Protein AF-A0A8D8QFN1-F1 (afdb_monomer)

Secondary structure (DSSP, 8-state):
-HHHHHHHHHH---HHHHHHHHTSHHHHHHHHHHHHHHHHHHHHHHHHHHHHHHHHHHHHHHHHH--------S-HHHHHHHHHHHHHHHHHHHHHHHHHHHHHHHHHHHHHHHHH-S---SS-HHHHHHHHHHHHHTT-GGGS-GGG-SSTT-

Organism: NCBI:txid428564

Foldseek 3Di:
DLVVVVQVVVQDPDPPVVVVVCPDPVVVCSVCVVVVVVVVVVVVVVVVVVVVVVVVVVVVVVVVVDPDDDDDPDPCVVVVVVVVVVVVVVVLVVVLVVQVVVLVVVQVVVVVCVVPDPRDRPAPLNVLCVVCVVCVSVVNQVVDDCNSHRPSPD

Structure (mmCIF, N/CA/C/O backbone):
data_AF-A0A8D8QFN1-F1
#
_entry.id   AF-A0A8D8QFN1-F1
#
loop_
_atom_site.group_PDB
_atom_site.id
_atom_site.type_symbol
_atom_site.label_atom_id
_atom_site.label_alt_id
_atom_site.label_comp_id
_atom_site.label_asym_id
_atom_site.label_entity_id
_atom_site.label_seq_id
_atom_site.pdbx_PDB_ins_code
_atom_site.Cartn_x
_atom_site.Cartn_y
_atom_site.Cartn_z
_atom_site.occupancy
_atom_site.B_iso_or_equiv
_atom_site.auth_seq_id
_atom_site.auth_comp_id
_atom_site.auth_asym_id
_atom_site.auth_atom_id
_atom_site.pdbx_PDB_model_num
ATOM 1 N N . MET A 1 1 ? 10.948 4.628 1.125 1.00 56.81 1 MET A N 1
ATOM 2 C CA . MET A 1 1 ? 12.401 4.667 1.412 1.00 56.81 1 MET A CA 1
ATOM 3 C C . MET A 1 1 ? 12.995 3.275 1.600 1.00 56.81 1 MET A C 1
ATOM 5 O O . MET A 1 1 ? 13.933 2.964 0.890 1.00 56.81 1 MET A O 1
ATOM 9 N N . VAL A 1 2 ? 12.462 2.404 2.468 1.00 67.25 2 VAL A N 1
ATOM 10 C CA . VAL A 1 2 ? 12.994 1.025 2.603 1.00 67.25 2 VAL A CA 1
ATOM 11 C C . VAL A 1 2 ? 12.875 0.231 1.288 1.00 67.25 2 VAL A C 1
ATOM 13 O O . VAL A 1 2 ? 13.863 -0.324 0.821 1.00 67.25 2 VAL A O 1
ATOM 16 N N . HIS A 1 3 ? 11.713 0.277 0.623 1.00 67.88 3 HIS A N 1
ATOM 17 C CA . HIS A 1 3 ? 11.499 -0.389 -0.673 1.00 67.88 3 HIS A CA 1
ATOM 18 C C . HIS A 1 3 ? 12.475 0.053 -1.769 1.00 67.88 3 HIS A C 1
ATOM 20 O O . HIS A 1 3 ? 13.064 -0.787 -2.438 1.00 67.88 3 HIS A O 1
ATOM 26 N N . THR A 1 4 ? 12.693 1.360 -1.920 1.00 71.56 4 THR A N 1
ATOM 27 C CA . THR A 1 4 ? 13.608 1.899 -2.935 1.00 71.56 4 THR A CA 1
ATOM 28 C C . THR A 1 4 ? 15.047 1.447 -2.688 1.00 71.56 4 THR A C 1
ATOM 30 O O . THR A 1 4 ? 15.749 1.111 -3.633 1.00 71.56 4 THR A O 1
ATOM 33 N N . TYR A 1 5 ? 15.476 1.367 -1.423 1.00 69.19 5 TYR A N 1
ATOM 34 C CA . TYR A 1 5 ? 16.801 0.849 -1.071 1.00 69.19 5 TYR A CA 1
ATOM 35 C C . TYR A 1 5 ? 16.943 -0.647 -1.377 1.00 69.19 5 TYR A C 1
ATOM 37 O O . TYR A 1 5 ? 17.946 -1.054 -1.961 1.00 69.19 5 TYR A O 1
ATOM 45 N N . LEU A 1 6 ? 15.938 -1.460 -1.036 1.00 70.19 6 LEU A N 1
ATOM 46 C CA . LEU A 1 6 ? 15.945 -2.894 -1.343 1.00 70.19 6 LEU A CA 1
ATOM 47 C C . LEU A 1 6 ? 15.993 -3.151 -2.854 1.00 70.19 6 LEU A C 1
ATOM 49 O O . LEU A 1 6 ? 16.763 -3.995 -3.301 1.00 70.19 6 LEU A O 1
ATOM 53 N N . GLN A 1 7 ? 15.246 -2.379 -3.644 1.00 69.19 7 GLN A N 1
ATOM 54 C CA . GLN A 1 7 ? 15.251 -2.501 -5.102 1.00 69.19 7 GLN A CA 1
ATOM 55 C C . GLN A 1 7 ? 16.595 -2.119 -5.725 1.00 69.19 7 GLN A C 1
ATOM 57 O O . GLN A 1 7 ? 17.108 -2.841 -6.579 1.00 69.19 7 GLN A O 1
ATOM 62 N N . VAL A 1 8 ? 17.222 -1.038 -5.257 1.00 71.12 8 VAL A N 1
ATOM 63 C CA . VAL A 1 8 ? 18.564 -0.650 -5.720 1.00 71.12 8 VAL A CA 1
ATOM 64 C C . VAL A 1 8 ? 19.590 -1.741 -5.403 1.00 71.12 8 VAL A C 1
ATOM 66 O O . VAL A 1 8 ? 20.415 -2.071 -6.251 1.00 71.12 8 VAL A O 1
ATOM 69 N N . PHE A 1 9 ? 19.506 -2.375 -4.230 1.00 68.56 9 PHE A N 1
ATOM 70 C CA . PHE A 1 9 ? 20.392 -3.489 -3.881 1.00 68.56 9 PHE A CA 1
ATOM 71 C C . PHE A 1 9 ? 20.151 -4.768 -4.683 1.00 68.56 9 PHE A C 1
ATOM 73 O O . PHE A 1 9 ? 21.078 -5.565 -4.813 1.00 68.56 9 PHE A O 1
ATOM 80 N N . THR A 1 10 ? 18.941 -4.988 -5.200 1.00 65.69 10 THR A N 1
ATOM 81 C CA . THR A 1 10 ? 18.674 -6.114 -6.110 1.00 65.69 10 THR A CA 1
ATOM 82 C C . THR A 1 10 ? 19.203 -5.873 -7.522 1.00 65.69 10 THR A C 1
ATOM 84 O O . THR A 1 10 ? 19.503 -6.838 -8.214 1.00 65.69 10 THR A O 1
ATOM 87 N N . ILE A 1 11 ? 19.349 -4.608 -7.929 1.00 67.06 11 ILE A N 1
ATOM 88 C CA . ILE A 1 11 ? 19.877 -4.211 -9.245 1.00 67.06 11 ILE A CA 1
ATOM 89 C C . ILE A 1 11 ? 21.411 -4.084 -9.209 1.00 67.06 11 ILE A C 1
ATOM 91 O O . ILE A 1 11 ? 22.081 -4.261 -10.222 1.00 67.06 11 ILE A O 1
ATOM 95 N N . ALA A 1 12 ? 21.994 -3.791 -8.043 1.00 70.50 12 ALA A N 1
ATOM 96 C CA . ALA A 1 12 ? 23.437 -3.670 -7.887 1.00 70.50 12 ALA A CA 1
ATOM 97 C C . ALA A 1 12 ? 24.145 -5.031 -8.045 1.00 70.50 12 ALA A C 1
ATOM 99 O O . ALA A 1 12 ? 24.078 -5.892 -7.168 1.00 70.50 12 ALA A O 1
ATOM 100 N N . GLU A 1 13 ? 24.904 -5.200 -9.130 1.00 65.94 13 GLU A N 1
ATOM 101 C CA . GLU A 1 13 ? 25.658 -6.435 -9.409 1.00 65.94 13 GLU A CA 1
ATOM 102 C C . GLU A 1 13 ? 26.828 -6.670 -8.432 1.00 65.94 13 GLU A C 1
ATOM 104 O O . GLU A 1 13 ? 27.299 -7.796 -8.248 1.00 65.94 13 GLU A O 1
ATOM 109 N N . ASN A 1 14 ? 27.296 -5.619 -7.747 1.00 75.44 14 ASN A N 1
ATOM 110 C CA . ASN A 1 14 ? 28.426 -5.709 -6.830 1.00 75.44 14 ASN A CA 1
ATOM 111 C C . ASN A 1 14 ? 27.995 -6.132 -5.414 1.00 75.44 14 ASN A C 1
ATOM 113 O O . ASN A 1 14 ? 27.728 -5.303 -4.538 1.00 75.44 14 ASN A O 1
ATOM 117 N N . LYS A 1 15 ? 28.011 -7.446 -5.166 1.00 71.62 15 LYS A N 1
ATOM 118 C CA . LYS A 1 15 ? 27.704 -8.039 -3.850 1.00 71.62 15 LYS A CA 1
ATOM 119 C C . LYS A 1 15 ? 28.605 -7.526 -2.716 1.00 71.62 15 LYS A C 1
ATOM 121 O O . LYS A 1 15 ? 28.158 -7.485 -1.574 1.00 71.62 15 LYS A O 1
ATOM 126 N N . MET A 1 16 ? 29.842 -7.110 -3.005 1.00 74.69 16 MET A N 1
ATOM 127 C CA . MET A 1 16 ? 30.785 -6.623 -1.987 1.00 74.69 16 MET A CA 1
ATOM 128 C C . MET A 1 16 ? 30.407 -5.226 -1.469 1.00 74.69 16 MET A C 1
ATOM 130 O O . MET A 1 16 ? 30.491 -4.966 -0.268 1.00 74.69 16 MET A O 1
ATOM 134 N N . LEU A 1 17 ? 29.887 -4.362 -2.347 1.00 73.00 17 LEU A N 1
ATOM 135 C CA . LEU A 1 17 ? 29.403 -3.031 -1.973 1.00 73.0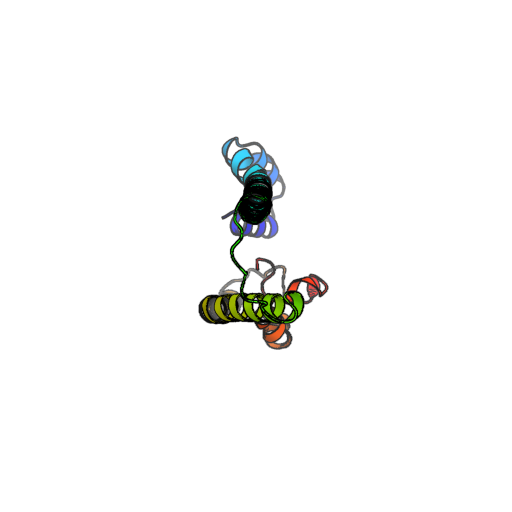0 17 LEU A CA 1
ATOM 136 C C . LEU A 1 17 ? 28.194 -3.111 -1.029 1.00 73.00 17 LEU A C 1
ATOM 138 O O . LEU A 1 17 ? 28.071 -2.298 -0.112 1.00 73.00 17 LEU A O 1
ATOM 142 N N . ARG A 1 18 ? 27.336 -4.122 -1.215 1.00 70.38 18 ARG A N 1
ATOM 143 C CA . ARG A 1 18 ? 26.190 -4.386 -0.338 1.00 70.38 18 ARG A CA 1
ATOM 144 C C . ARG A 1 18 ? 26.634 -4.717 1.087 1.00 70.38 18 ARG A C 1
ATOM 146 O O . ARG A 1 18 ? 26.196 -4.053 2.020 1.00 70.38 18 ARG A O 1
ATOM 153 N N . THR A 1 19 ? 27.569 -5.652 1.250 1.00 70.31 19 THR A N 1
ATOM 154 C CA . THR A 1 19 ? 28.068 -6.069 2.572 1.00 70.31 19 THR A CA 1
ATOM 155 C C . THR A 1 19 ? 28.784 -4.938 3.317 1.00 70.31 19 THR A C 1
ATOM 157 O O . THR A 1 19 ? 28.651 -4.817 4.533 1.00 70.31 19 THR A O 1
ATOM 160 N N . LEU A 1 20 ? 29.539 -4.089 2.609 1.00 73.12 20 LEU A N 1
ATOM 161 C CA . LEU A 1 20 ? 30.193 -2.922 3.217 1.00 73.12 20 LEU A CA 1
ATOM 162 C C . LEU A 1 20 ? 29.181 -1.864 3.664 1.00 73.12 20 LEU A C 1
ATOM 164 O O . LEU A 1 20 ? 29.341 -1.248 4.715 1.00 73.12 20 LEU A O 1
ATOM 168 N N . THR A 1 21 ? 28.124 -1.687 2.880 1.00 72.38 21 THR A N 1
ATOM 169 C CA . THR A 1 21 ? 27.084 -0.694 3.131 1.00 72.38 21 THR A CA 1
ATOM 170 C C . THR A 1 21 ? 26.149 -1.128 4.266 1.00 72.38 21 THR A C 1
ATOM 172 O O . THR A 1 21 ? 25.792 -0.302 5.101 1.00 72.38 21 THR A O 1
ATOM 175 N N . GLU A 1 22 ? 25.838 -2.425 4.379 1.00 71.19 22 GLU A N 1
ATOM 176 C CA . GLU A 1 22 ? 25.086 -3.012 5.503 1.00 71.19 22 GLU A CA 1
ATOM 177 C C . GLU A 1 22 ? 25.790 -2.827 6.861 1.00 71.19 22 GLU A C 1
ATOM 179 O O . GLU A 1 22 ? 25.123 -2.756 7.892 1.00 71.19 22 GLU A O 1
ATOM 184 N N . ARG A 1 23 ? 27.126 -2.7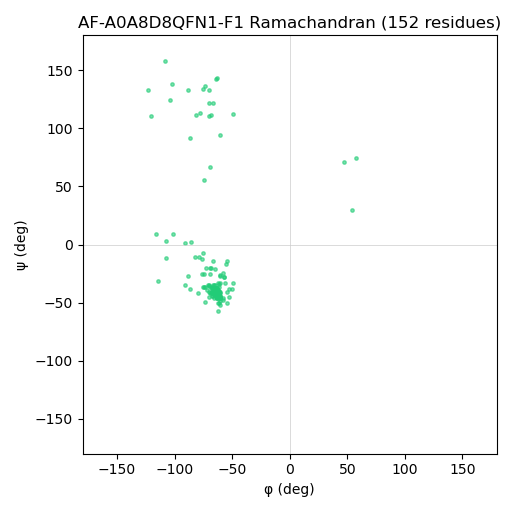00 6.884 1.00 70.56 23 ARG A N 1
ATOM 185 C CA . ARG A 1 23 ? 27.888 -2.446 8.121 1.00 70.56 23 ARG A CA 1
ATOM 186 C C . ARG A 1 23 ? 27.856 -0.995 8.597 1.00 70.56 23 ARG A C 1
ATOM 188 O O . ARG A 1 23 ? 28.294 -0.722 9.713 1.00 70.56 23 ARG A O 1
ATOM 195 N N . ASN A 1 24 ? 27.361 -0.063 7.788 1.00 78.75 24 ASN A N 1
ATOM 196 C CA . ASN A 1 24 ? 27.249 1.326 8.211 1.00 78.75 24 ASN A CA 1
ATOM 197 C C . ASN A 1 24 ? 26.100 1.495 9.209 1.00 78.75 24 ASN A C 1
ATOM 199 O O . ASN A 1 24 ? 24.985 1.030 8.987 1.00 78.75 24 ASN A O 1
ATOM 203 N N . PHE A 1 25 ? 26.352 2.256 10.274 1.00 78.19 25 PHE A N 1
ATOM 204 C CA . PHE A 1 25 ? 25.379 2.523 11.339 1.00 78.19 25 PHE A CA 1
ATOM 205 C C . PHE A 1 25 ? 24.037 3.064 10.813 1.00 78.19 25 PHE A C 1
ATOM 207 O O . PHE A 1 25 ? 22.970 2.653 11.262 1.00 78.19 25 PHE A O 1
ATOM 214 N N . MET A 1 26 ? 24.074 3.923 9.788 1.00 75.25 26 MET A N 1
ATOM 215 C CA . MET A 1 26 ? 22.865 4.463 9.154 1.00 75.25 26 MET A CA 1
ATOM 216 C C . MET A 1 26 ? 21.983 3.380 8.511 1.00 75.25 26 MET A C 1
ATOM 218 O O . MET A 1 26 ? 20.758 3.498 8.530 1.00 75.25 26 MET A O 1
ATOM 222 N N . PHE A 1 27 ? 22.578 2.309 7.973 1.00 72.56 27 PHE A N 1
ATOM 223 C CA . PHE A 1 27 ? 21.830 1.204 7.363 1.00 72.56 27 PHE A CA 1
ATOM 224 C C . PHE A 1 27 ? 21.151 0.311 8.401 1.00 72.56 27 PHE A C 1
ATOM 226 O O . PHE A 1 27 ? 20.092 -0.258 8.126 1.00 72.56 27 PHE A O 1
ATOM 233 N N . GLN A 1 28 ? 21.686 0.2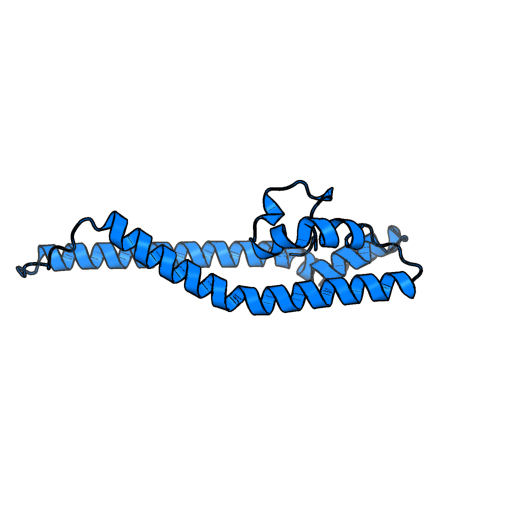64 9.621 1.00 75.19 28 GLN A N 1
ATOM 234 C CA . GLN A 1 28 ? 21.073 -0.460 10.729 1.00 75.19 28 GLN A CA 1
ATOM 235 C C . GLN A 1 28 ? 19.708 0.143 11.105 1.00 75.19 28 GLN A C 1
ATOM 237 O O . GLN A 1 28 ? 18.752 -0.596 11.335 1.00 75.19 28 GLN A O 1
ATOM 242 N N . THR A 1 29 ? 19.569 1.473 11.053 1.00 80.25 29 THR A N 1
ATOM 243 C CA . THR A 1 29 ? 18.286 2.168 11.265 1.00 80.25 29 THR A CA 1
ATOM 244 C C . THR A 1 29 ? 17.249 1.820 10.194 1.00 80.25 29 THR A C 1
ATOM 246 O O . THR A 1 29 ? 16.082 1.611 10.515 1.00 80.25 29 THR A O 1
ATOM 249 N N . VAL A 1 30 ? 17.659 1.723 8.924 1.00 76.50 30 VAL A N 1
ATOM 250 C CA . VAL A 1 30 ? 16.756 1.393 7.804 1.00 76.50 30 VAL A CA 1
ATOM 251 C C . VAL A 1 30 ? 16.250 -0.049 7.906 1.00 76.50 30 VAL A C 1
ATOM 253 O O . VAL A 1 30 ? 15.068 -0.288 7.675 1.00 76.50 30 VAL A O 1
ATOM 256 N N . SER A 1 31 ? 17.114 -0.990 8.299 1.00 73.44 31 SER A N 1
ATOM 257 C CA . SER A 1 31 ? 16.745 -2.400 8.501 1.00 73.44 31 SER A CA 1
ATOM 258 C C . SER A 1 31 ? 15.756 -2.581 9.662 1.00 73.44 31 SER A C 1
ATOM 260 O O . SER A 1 31 ? 14.741 -3.264 9.533 1.00 73.44 31 SER A O 1
ATOM 262 N N . GLN A 1 32 ? 15.989 -1.882 10.778 1.00 81.31 32 GLN A N 1
ATOM 263 C CA . GLN A 1 32 ? 15.131 -1.959 11.967 1.00 81.31 32 GLN A CA 1
ATOM 264 C C . GLN A 1 32 ? 13.810 -1.178 11.824 1.00 81.31 32 GLN A C 1
ATOM 266 O O . GLN A 1 32 ? 12.896 -1.354 12.634 1.00 81.31 32 GLN A O 1
ATOM 271 N N . ALA A 1 33 ? 13.677 -0.323 10.805 1.00 82.88 33 ALA A N 1
ATOM 272 C CA . ALA A 1 33 ? 12.491 0.507 10.606 1.00 82.88 33 ALA A CA 1
ATOM 273 C C . ALA A 1 33 ? 11.218 -0.322 10.374 1.00 82.88 33 ALA A C 1
ATOM 275 O O . ALA A 1 33 ? 10.168 0.022 10.915 1.00 82.88 33 ALA A O 1
ATOM 276 N N . THR A 1 34 ? 11.301 -1.428 9.628 1.00 81.56 34 THR A N 1
ATOM 277 C CA . THR A 1 34 ? 10.143 -2.293 9.335 1.00 81.56 34 THR A CA 1
ATOM 278 C C . THR A 1 34 ? 9.567 -2.898 10.616 1.00 81.56 34 THR A C 1
ATOM 280 O O . THR A 1 34 ? 8.366 -2.825 10.859 1.00 81.56 34 THR A O 1
ATOM 283 N N . PHE A 1 35 ? 10.441 -3.378 11.505 1.00 84.69 35 PHE A N 1
ATOM 284 C CA . PHE A 1 35 ? 10.047 -3.942 12.797 1.00 84.69 35 PHE A CA 1
ATOM 285 C C . PHE A 1 35 ? 9.414 -2.896 13.734 1.00 84.69 35 PHE A C 1
ATOM 287 O O . PHE A 1 35 ? 8.481 -3.188 14.489 1.00 84.69 35 PHE A O 1
ATOM 294 N N . SER A 1 36 ? 9.896 -1.651 13.669 1.00 90.56 36 SER A N 1
ATOM 295 C CA . SER A 1 36 ? 9.323 -0.528 14.420 1.00 90.56 36 SER A CA 1
ATOM 296 C C . SER A 1 36 ? 7.891 -0.207 13.972 1.00 90.56 36 SER A C 1
ATOM 298 O O . SER A 1 36 ? 7.005 -0.026 14.811 1.00 90.56 36 SER A O 1
ATOM 300 N N . VAL A 1 37 ? 7.635 -0.195 12.659 1.00 88.00 37 VAL A N 1
ATOM 301 C CA . VAL A 1 37 ? 6.299 0.063 12.093 1.00 88.00 37 VAL A CA 1
ATOM 302 C C . VAL A 1 37 ? 5.302 -1.028 12.496 1.00 88.00 37 VAL A C 1
ATOM 304 O O . VAL A 1 37 ? 4.195 -0.703 12.934 1.00 88.00 37 VAL A O 1
ATOM 307 N N . ASP A 1 38 ? 5.706 -2.298 12.440 1.00 88.19 38 ASP A N 1
ATOM 308 C CA . ASP A 1 38 ? 4.861 -3.422 12.867 1.00 88.19 38 ASP A CA 1
ATOM 309 C C . ASP A 1 38 ? 4.486 -3.310 14.351 1.00 88.19 38 ASP A C 1
ATOM 311 O O . ASP A 1 38 ? 3.316 -3.434 14.728 1.00 88.19 38 ASP A O 1
ATOM 315 N N . THR A 1 39 ? 5.467 -2.982 15.197 1.00 93.44 39 THR A N 1
ATOM 316 C CA . THR A 1 39 ? 5.250 -2.775 16.636 1.00 93.44 39 THR A CA 1
ATOM 317 C C . THR A 1 39 ? 4.306 -1.596 16.896 1.00 93.44 39 THR A C 1
ATOM 319 O O . THR A 1 39 ? 3.406 -1.691 17.736 1.00 93.44 39 THR A O 1
ATOM 322 N N . PHE A 1 40 ? 4.459 -0.494 16.156 1.00 94.12 40 PHE A N 1
ATOM 323 C CA . PHE A 1 40 ? 3.584 0.674 16.268 1.00 94.12 40 PHE A CA 1
ATOM 324 C C . PHE A 1 40 ? 2.126 0.334 15.936 1.00 94.12 40 PHE A C 1
ATOM 326 O O . PHE A 1 40 ? 1.219 0.708 16.690 1.00 94.12 40 PHE A O 1
ATOM 333 N N . PHE A 1 41 ? 1.884 -0.394 14.843 1.00 91.75 41 PHE A N 1
ATOM 334 C CA . PHE A 1 41 ? 0.530 -0.810 14.481 1.00 91.75 41 PHE A CA 1
ATOM 335 C C . PHE A 1 41 ? -0.057 -1.802 15.483 1.00 91.75 41 PHE A C 1
ATOM 337 O O . PHE A 1 41 ? -1.234 -1.676 15.833 1.00 91.75 41 PHE A O 1
ATOM 344 N N . PHE A 1 42 ? 0.754 -2.720 16.011 1.00 94.88 42 PHE A N 1
ATOM 345 C CA . PHE A 1 42 ? 0.320 -3.663 17.038 1.00 94.88 42 PHE A CA 1
ATOM 346 C C . PHE A 1 42 ? -0.126 -2.954 18.326 1.00 94.88 42 PHE A C 1
ATOM 348 O O . PHE A 1 42 ? -1.243 -3.172 18.801 1.00 94.88 42 PHE A O 1
ATOM 355 N N . ILE A 1 43 ? 0.698 -2.044 18.858 1.00 96.25 43 ILE A N 1
ATOM 356 C CA . ILE A 1 43 ? 0.373 -1.278 20.074 1.00 96.25 43 ILE A CA 1
ATOM 357 C C . ILE A 1 43 ? -0.851 -0.381 19.843 1.00 96.25 43 ILE A C 1
ATOM 359 O O . ILE A 1 43 ? -1.745 -0.324 20.691 1.00 96.25 43 ILE A O 1
ATOM 363 N N . SER A 1 44 ? -0.929 0.283 18.686 1.00 95.31 44 SER A N 1
ATOM 364 C CA . SER A 1 44 ? -2.070 1.136 18.329 1.00 95.31 44 SER A CA 1
ATOM 365 C C . SER A 1 44 ? -3.377 0.338 18.265 1.00 95.31 44 SER A C 1
ATOM 367 O O . SER A 1 44 ? -4.391 0.760 18.825 1.00 95.31 44 SER A O 1
ATOM 369 N N . GLY A 1 45 ? -3.357 -0.843 17.639 1.00 93.19 45 GLY A N 1
ATOM 370 C CA . GLY A 1 45 ? -4.513 -1.741 17.574 1.00 93.19 45 GLY A CA 1
ATOM 371 C C . GLY A 1 45 ? -4.934 -2.273 18.946 1.00 93.19 45 GLY A C 1
ATOM 372 O O . GLY A 1 45 ? -6.130 -2.299 19.266 1.00 93.19 45 GLY A O 1
ATOM 373 N N . LEU A 1 46 ? -3.962 -2.628 19.791 1.00 95.88 46 LEU A N 1
ATOM 374 C CA . LEU A 1 46 ? -4.210 -3.081 21.159 1.00 95.88 46 LEU A CA 1
ATOM 375 C C . LEU A 1 46 ? -4.856 -1.977 22.010 1.00 95.88 46 LEU A C 1
ATOM 377 O O . LEU A 1 46 ? -5.832 -2.236 22.716 1.00 95.88 46 LEU A O 1
ATOM 381 N N . LEU A 1 47 ? -4.382 -0.733 21.888 1.00 95.12 47 LEU A N 1
ATOM 382 C CA . LEU A 1 47 ? -4.946 0.416 22.597 1.00 95.12 47 LEU A CA 1
ATOM 383 C C . LEU A 1 47 ? -6.398 0.696 22.185 1.00 95.12 47 LEU A C 1
ATOM 385 O O . LEU A 1 47 ? -7.252 0.892 23.052 1.00 95.12 47 LEU A O 1
ATOM 389 N N . VAL A 1 48 ? -6.699 0.688 20.883 1.00 91.25 48 VAL A N 1
ATOM 390 C CA . VAL A 1 48 ? -8.068 0.898 20.373 1.00 91.25 48 VAL A CA 1
ATOM 391 C C . VAL A 1 48 ? -9.015 -0.181 20.902 1.00 91.25 48 VAL A C 1
ATOM 393 O O . VAL A 1 48 ? -10.103 0.130 21.391 1.00 91.25 48 VAL A O 1
ATOM 396 N N . THR A 1 49 ? -8.578 -1.439 20.875 1.00 91.19 49 THR A N 1
ATOM 397 C CA . THR A 1 49 ? -9.356 -2.578 21.383 1.00 91.19 49 THR A CA 1
ATOM 398 C C . THR A 1 49 ? -9.586 -2.466 22.893 1.00 91.19 49 THR A C 1
ATOM 400 O O . THR A 1 49 ? -10.703 -2.657 23.379 1.00 91.19 49 THR A O 1
ATOM 403 N N . TYR A 1 50 ? -8.557 -2.074 23.648 1.00 93.88 50 TYR A N 1
ATOM 404 C CA . TYR A 1 50 ? -8.658 -1.840 25.087 1.00 93.88 50 TYR A CA 1
ATOM 405 C C . TYR A 1 50 ? -9.639 -0.707 25.430 1.00 93.88 50 TYR A C 1
ATOM 407 O O . TYR A 1 50 ? -10.491 -0.868 26.309 1.00 93.88 50 TYR A O 1
ATOM 415 N N . LEU A 1 51 ? -9.575 0.423 24.717 1.00 91.69 51 LEU A N 1
ATOM 416 C CA . LEU A 1 51 ? -10.504 1.543 24.906 1.00 91.69 51 LEU A CA 1
ATOM 417 C C . LEU A 1 51 ? -11.950 1.158 24.574 1.00 91.69 51 LEU A C 1
ATOM 419 O O . LEU A 1 51 ? -12.871 1.566 25.289 1.00 91.69 51 LEU A O 1
ATOM 423 N N . TYR A 1 52 ? -12.157 0.337 23.543 1.00 87.81 52 TYR A N 1
ATOM 424 C CA . TYR A 1 52 ? -13.472 -0.196 23.196 1.00 87.81 52 TYR A CA 1
ATOM 425 C C . TYR A 1 52 ? -14.060 -1.039 24.338 1.00 87.81 52 TYR A C 1
ATOM 427 O O . TYR A 1 52 ? -15.159 -0.747 24.819 1.00 87.81 52 TYR A O 1
ATOM 435 N N . PHE A 1 53 ? -13.304 -2.017 24.852 1.00 87.25 53 PHE A N 1
ATOM 436 C CA . PHE A 1 53 ? -13.756 -2.843 25.978 1.00 87.25 53 PHE A CA 1
ATOM 437 C C . PHE A 1 53 ? -13.979 -2.031 27.258 1.00 87.25 53 PHE A C 1
ATOM 439 O O . PHE A 1 53 ? -14.954 -2.264 27.976 1.00 87.25 53 PHE A O 1
ATOM 446 N N . LYS A 1 54 ? -13.127 -1.035 27.533 1.00 86.88 54 LYS A N 1
ATOM 447 C CA . LYS A 1 54 ? -13.295 -0.128 28.679 1.00 86.88 54 LYS A CA 1
ATOM 448 C C . LYS A 1 54 ? -14.588 0.687 28.580 1.00 86.88 54 LYS A C 1
ATOM 450 O O . LYS A 1 54 ? -15.277 0.856 29.585 1.00 86.88 54 LYS A O 1
ATOM 455 N N . THR A 1 55 ? -14.927 1.165 27.384 1.00 85.06 55 THR A N 1
ATOM 456 C CA . THR A 1 55 ? -16.156 1.935 27.133 1.00 85.06 55 THR A CA 1
ATOM 457 C C . THR A 1 55 ? -17.392 1.058 27.313 1.00 85.06 55 THR A C 1
ATOM 459 O O . THR A 1 55 ? -18.313 1.451 28.026 1.00 85.06 55 THR A O 1
ATOM 462 N N . MET A 1 56 ? -17.369 -0.165 26.775 1.00 79.69 56 MET A N 1
ATOM 463 C CA . MET A 1 56 ? -18.445 -1.147 26.956 1.00 79.69 56 MET A CA 1
ATOM 464 C C . MET A 1 56 ? -18.641 -1.517 28.432 1.00 79.69 56 MET A C 1
ATOM 466 O O . MET A 1 56 ? -19.766 -1.509 28.923 1.00 79.69 56 MET A O 1
ATOM 470 N N . LYS A 1 57 ? -17.557 -1.760 29.184 1.00 77.94 57 LYS A N 1
ATOM 471 C CA . LYS A 1 57 ? -17.639 -2.048 30.626 1.00 77.94 57 LYS A CA 1
ATOM 472 C C . LYS A 1 57 ? -18.234 -0.875 31.414 1.00 77.94 57 LYS A C 1
ATOM 474 O O . LYS A 1 57 ? -19.030 -1.104 32.319 1.00 77.94 57 LYS A O 1
ATOM 479 N N . LYS A 1 58 ? -17.880 0.370 31.072 1.00 76.62 58 LYS A N 1
ATOM 480 C CA . LYS A 1 58 ? -18.450 1.5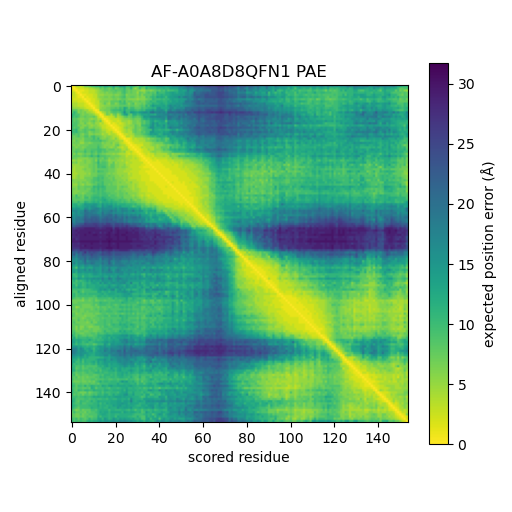67 31.712 1.00 76.62 58 LYS A CA 1
ATOM 481 C C . LYS A 1 58 ? -19.950 1.706 31.420 1.00 76.62 58 LYS A C 1
ATOM 483 O O . LYS A 1 58 ? -20.709 1.958 32.348 1.00 76.62 58 LYS A O 1
ATOM 488 N N . GLN A 1 59 ? -20.368 1.462 30.176 1.00 70.06 59 GLN A N 1
ATOM 489 C CA . GLN A 1 59 ? -21.782 1.480 29.780 1.00 70.06 59 GLN A CA 1
ATOM 490 C C . GLN A 1 59 ? -22.606 0.409 30.509 1.00 70.06 59 GLN A C 1
ATOM 492 O O . GLN A 1 59 ? -23.695 0.709 30.982 1.00 70.06 59 GLN A O 1
ATOM 497 N N . VAL A 1 60 ? -22.070 -0.806 30.675 1.00 68.25 60 VAL A N 1
ATOM 498 C CA . VAL A 1 60 ? -22.736 -1.882 31.436 1.00 68.25 60 VAL A CA 1
ATOM 499 C C . VAL A 1 60 ? -22.919 -1.509 32.916 1.00 68.25 60 VAL A C 1
ATOM 501 O O . VAL A 1 60 ? -23.960 -1.798 33.499 1.00 68.25 60 VAL A O 1
ATOM 504 N N . VAL A 1 61 ? -21.937 -0.842 33.534 1.00 67.69 61 VAL A N 1
ATOM 505 C CA . VAL A 1 61 ? -22.024 -0.400 34.942 1.00 67.69 61 VAL A CA 1
ATOM 506 C C . VAL A 1 61 ? -23.001 0.774 35.118 1.00 67.69 61 VAL A C 1
ATOM 508 O O . VAL A 1 61 ? -23.753 0.805 36.094 1.00 67.69 61 VAL A O 1
ATOM 511 N N . GLU A 1 62 ? -23.035 1.723 34.178 1.00 63.12 62 GLU A N 1
ATOM 512 C CA . GLU A 1 62 ? -24.027 2.813 34.170 1.00 63.12 62 GLU A CA 1
ATOM 513 C C . GLU A 1 62 ? -25.453 2.292 33.920 1.00 63.12 62 GLU A C 1
ATOM 515 O O . GLU A 1 62 ? -26.398 2.780 34.533 1.00 63.12 62 GLU A O 1
ATOM 520 N N . GLU A 1 63 ? -25.625 1.256 33.096 1.00 60.22 63 GLU A N 1
ATOM 521 C CA . GLU A 1 63 ? -26.926 0.603 32.881 1.00 60.22 63 GLU A CA 1
ATOM 522 C C . GLU A 1 63 ? -27.407 -0.188 34.100 1.00 60.22 63 GLU A C 1
ATOM 524 O O . GLU A 1 63 ? -28.600 -0.190 34.392 1.00 60.22 63 GLU A O 1
ATOM 529 N N . ALA A 1 64 ? -26.496 -0.815 34.850 1.00 60.41 64 ALA A N 1
ATOM 530 C CA . ALA A 1 64 ? -26.838 -1.513 36.090 1.00 60.41 64 ALA A CA 1
ATOM 531 C C . ALA A 1 64 ? -27.248 -0.560 37.232 1.00 60.41 64 ALA A C 1
ATOM 533 O O . ALA A 1 64 ? -27.900 -0.989 38.181 1.00 60.41 64 ALA A O 1
ATOM 534 N N . SER A 1 65 ? -26.869 0.721 37.151 1.00 57.12 65 SER A N 1
ATOM 535 C CA . SER A 1 65 ? -27.149 1.739 38.175 1.00 57.12 65 SER A CA 1
ATOM 536 C C . SER A 1 65 ? -28.223 2.759 37.775 1.00 57.12 65 SER A C 1
ATOM 538 O O . SER A 1 65 ? -28.713 3.482 38.644 1.00 57.12 65 SER A O 1
ATOM 540 N N . MET A 1 66 ? -28.644 2.808 36.504 1.00 51.16 66 MET A N 1
ATOM 541 C CA . MET A 1 66 ? -29.655 3.753 36.021 1.00 51.16 66 MET A CA 1
ATOM 542 C C . MET A 1 66 ? -30.881 3.044 35.414 1.00 51.16 66 MET A C 1
ATOM 544 O O . MET A 1 66 ? -30.838 2.495 34.317 1.00 51.16 66 MET A O 1
ATOM 548 N N . THR A 1 67 ? -32.021 3.134 36.108 1.00 51.34 67 THR A N 1
ATOM 549 C CA . THR A 1 67 ? -33.359 2.688 35.676 1.00 51.34 67 THR A CA 1
ATOM 550 C C . THR A 1 67 ? -33.909 3.565 34.538 1.00 51.34 67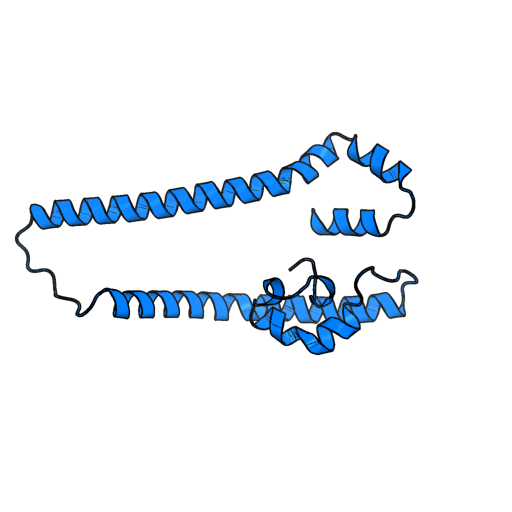 THR A C 1
ATOM 552 O O . THR A 1 67 ? -34.872 4.309 34.723 1.00 51.34 67 THR A O 1
ATOM 555 N N . LYS A 1 68 ? -33.302 3.538 33.347 1.00 46.69 68 LYS A N 1
ATOM 556 C CA . LYS A 1 68 ? -33.900 4.129 32.136 1.00 46.69 68 LYS A CA 1
ATOM 557 C C . LYS A 1 68 ? -34.018 3.081 31.028 1.00 46.69 68 LYS A C 1
ATOM 559 O O . LYS A 1 68 ? -33.053 2.366 30.768 1.00 46.69 68 LYS A O 1
ATOM 564 N N . PRO A 1 69 ? -35.182 2.974 30.359 1.00 44.16 69 PRO A N 1
ATOM 565 C CA . PRO A 1 69 ? -35.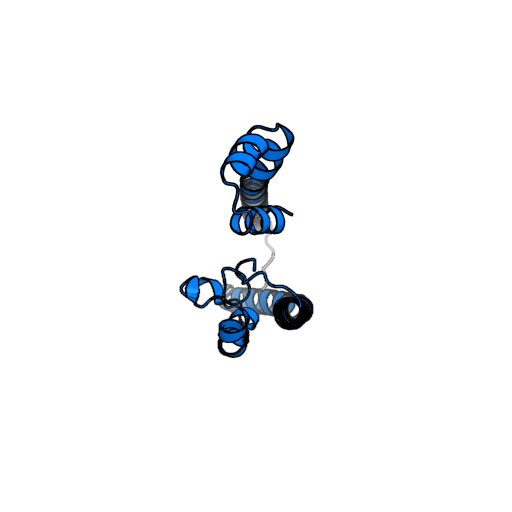395 1.970 29.331 1.00 44.16 69 PRO A CA 1
ATOM 566 C C . PRO A 1 69 ? -34.544 2.330 28.114 1.00 44.16 69 PRO A C 1
ATOM 568 O O . PRO A 1 69 ? -34.787 3.326 27.432 1.00 44.16 69 PRO A O 1
ATOM 571 N N . LYS A 1 70 ? -33.516 1.525 27.850 1.00 46.78 70 LYS A N 1
ATOM 572 C CA . LYS A 1 70 ? -32.703 1.646 26.644 1.00 46.78 70 LYS A CA 1
ATOM 573 C C . LYS A 1 70 ? -33.550 1.215 25.451 1.00 46.78 70 LYS A C 1
ATOM 575 O O . LYS A 1 70 ? -34.077 0.104 25.418 1.00 46.78 70 LYS A O 1
ATOM 580 N N . GLN A 1 71 ? -33.700 2.122 24.492 1.00 41.12 71 GLN A N 1
ATOM 581 C CA . GLN A 1 71 ? -34.350 1.886 23.208 1.00 41.12 71 GLN A CA 1
ATOM 582 C C . GLN A 1 71 ? -33.766 0.597 22.604 1.00 41.12 71 GLN A C 1
ATOM 584 O O . GLN A 1 71 ? -32.572 0.524 22.310 1.00 41.12 71 GLN A O 1
ATOM 589 N N . ARG A 1 72 ? -34.594 -0.453 22.517 1.00 46.44 72 ARG A N 1
ATOM 590 C CA . ARG A 1 72 ? -34.264 -1.736 21.885 1.00 46.44 72 ARG A CA 1
ATOM 591 C C . ARG A 1 72 ? -33.947 -1.463 20.410 1.00 46.44 72 ARG A C 1
ATOM 593 O O . ARG A 1 72 ? -34.862 -1.412 19.595 1.00 46.44 72 ARG A O 1
ATOM 600 N N . GLU A 1 73 ? -32.673 -1.282 20.060 1.00 49.53 73 GLU A N 1
ATOM 601 C CA . GLU A 1 73 ? -32.243 -1.467 18.669 1.00 49.53 73 GLU A CA 1
ATOM 602 C C . GLU A 1 73 ? -32.409 -2.965 18.344 1.00 49.53 73 GLU A C 1
ATOM 604 O O . GLU A 1 73 ? -31.860 -3.813 19.060 1.00 49.53 73 GLU A O 1
ATOM 609 N N . PRO A 1 74 ? -33.201 -3.325 17.321 1.00 47.97 74 PRO A N 1
ATOM 610 C CA . PRO A 1 74 ? -33.453 -4.717 16.986 1.00 47.97 74 PRO A CA 1
ATOM 611 C C . PRO A 1 74 ? -32.177 -5.334 16.397 1.00 47.97 74 PRO A C 1
ATOM 613 O O . PRO A 1 74 ? -31.521 -4.748 15.539 1.00 47.97 74 PRO A O 1
ATOM 616 N N . SER A 1 75 ? -31.808 -6.529 16.871 1.00 50.31 75 SER A N 1
ATOM 617 C CA . SER A 1 75 ? -30.697 -7.352 16.350 1.00 50.31 75 SER A CA 1
ATOM 618 C C . SER A 1 75 ? -29.376 -6.587 16.127 1.00 50.31 75 SER A C 1
ATOM 620 O O . SER A 1 75 ? -28.929 -6.378 14.997 1.00 50.31 75 SER A O 1
ATOM 622 N N . GLY A 1 76 ? -28.720 -6.200 17.227 1.00 57.72 76 GLY A N 1
ATOM 623 C CA . GLY A 1 76 ? -27.499 -5.376 17.242 1.00 57.72 76 GLY A CA 1
ATOM 624 C C . GLY A 1 76 ? -26.303 -5.891 16.423 1.00 57.72 76 GLY A C 1
ATOM 625 O O . GLY A 1 76 ? -25.417 -5.104 16.098 1.00 57.72 76 GLY A O 1
ATOM 626 N N . LEU A 1 77 ? -26.286 -7.169 16.023 1.00 61.91 77 LEU A N 1
ATOM 627 C CA . LEU A 1 77 ? -25.252 -7.715 15.140 1.00 61.91 77 LEU A CA 1
ATOM 628 C C . LEU A 1 77 ? -25.424 -7.241 13.686 1.00 61.91 77 LEU A C 1
ATOM 630 O O . LEU A 1 77 ? -24.469 -6.743 13.099 1.00 61.91 77 LEU A O 1
ATOM 634 N N . GLN A 1 78 ? -26.625 -7.342 13.100 1.00 64.56 78 GLN A N 1
ATOM 635 C CA . GLN A 1 78 ? -26.837 -7.005 11.682 1.00 64.56 78 GLN A CA 1
ATOM 636 C C . GLN A 1 78 ? -26.719 -5.499 11.424 1.00 64.56 78 GLN A C 1
ATOM 638 O O . GLN A 1 78 ? -26.074 -5.084 10.462 1.00 64.56 78 GLN A O 1
ATOM 643 N N . VAL A 1 79 ? -27.261 -4.674 12.324 1.00 68.94 79 VAL A N 1
ATOM 644 C CA . VAL A 1 79 ? -27.133 -3.209 12.250 1.00 68.94 79 VAL A CA 1
ATOM 645 C C . VAL A 1 79 ? -25.679 -2.774 12.480 1.00 68.94 79 VAL A C 1
ATOM 647 O O . VAL A 1 79 ? -25.192 -1.864 11.806 1.00 68.94 79 VAL A O 1
ATOM 650 N N . GLY A 1 80 ? -24.955 -3.447 13.384 1.00 72.69 80 GLY A N 1
ATOM 651 C CA . GLY A 1 80 ? -23.525 -3.227 13.616 1.00 72.69 80 GLY A CA 1
ATOM 652 C C . GLY A 1 80 ? -22.666 -3.578 12.398 1.00 72.69 80 GLY A C 1
ATOM 653 O O . GLY A 1 80 ? -21.826 -2.774 11.994 1.00 72.69 80 GLY A O 1
ATOM 654 N N . VAL A 1 81 ? -22.933 -4.721 11.758 1.00 78.62 81 VAL A N 1
ATOM 655 C CA . VAL A 1 81 ? -22.262 -5.145 10.517 1.00 78.62 81 VAL A CA 1
ATOM 656 C C . VAL A 1 81 ? -22.533 -4.154 9.389 1.00 78.62 81 VAL A C 1
ATOM 658 O O . VAL A 1 81 ? -21.594 -3.758 8.710 1.00 78.62 81 VAL A O 1
ATOM 661 N N . PHE A 1 82 ? -23.769 -3.675 9.221 1.00 78.69 82 PHE A N 1
ATOM 662 C CA . PHE A 1 82 ? -24.092 -2.692 8.180 1.00 78.69 82 PHE A CA 1
ATOM 663 C C . PHE A 1 82 ? -23.404 -1.338 8.413 1.00 78.69 82 PHE A C 1
ATOM 665 O O . PHE A 1 82 ? -22.884 -0.731 7.474 1.00 78.69 82 PHE A O 1
ATOM 672 N N . LYS A 1 83 ? -23.345 -0.870 9.670 1.00 77.50 83 LYS A N 1
ATOM 673 C CA . LYS A 1 83 ? -22.597 0.342 10.055 1.00 77.50 83 LYS A CA 1
ATOM 674 C C . LYS A 1 83 ? -21.093 0.169 9.793 1.00 77.50 83 LYS A C 1
ATOM 676 O O . LYS A 1 83 ? -20.466 1.081 9.253 1.00 77.50 83 LYS A O 1
ATOM 681 N N . PHE A 1 84 ? -20.532 -1.000 10.105 1.00 79.00 84 PHE A N 1
ATOM 682 C CA . PHE A 1 84 ? -19.133 -1.334 9.831 1.00 79.00 84 PHE A CA 1
ATOM 683 C C . PHE A 1 84 ? -18.838 -1.406 8.327 1.00 79.00 84 PHE A C 1
ATOM 685 O O . PHE A 1 84 ? -17.883 -0.782 7.872 1.00 79.00 84 PHE A O 1
ATOM 692 N N . LEU A 1 85 ? -19.691 -2.069 7.538 1.00 83.56 85 LEU A N 1
ATOM 693 C CA . LEU A 1 85 ? -19.565 -2.148 6.078 1.00 83.56 85 LEU A CA 1
ATOM 694 C C . LEU A 1 85 ? -19.638 -0.761 5.433 1.00 83.56 85 LEU A C 1
ATOM 696 O O . LEU A 1 85 ? -18.859 -0.455 4.536 1.00 83.56 85 LEU A O 1
ATOM 700 N N . LYS A 1 86 ? -20.534 0.105 5.922 1.00 83.38 86 LYS A N 1
ATOM 701 C CA . LYS A 1 86 ? -20.653 1.493 5.457 1.00 83.38 86 LYS A CA 1
ATOM 702 C C . LYS A 1 86 ? -19.396 2.314 5.772 1.00 83.38 86 LYS A C 1
ATOM 704 O O . LYS A 1 86 ? -18.942 3.074 4.919 1.00 83.38 86 LYS A O 1
ATOM 709 N N . LEU A 1 87 ? -18.809 2.143 6.961 1.00 79.94 87 LEU A N 1
ATOM 710 C CA . LEU A 1 87 ? -17.532 2.768 7.334 1.00 79.94 87 LEU A CA 1
ATOM 711 C C . LEU A 1 87 ? -16.386 2.275 6.431 1.00 79.94 87 LEU A C 1
ATOM 713 O O . LEU A 1 87 ? -15.577 3.075 5.957 1.00 79.94 87 LEU A O 1
ATOM 717 N N . LEU A 1 88 ? -16.342 0.967 6.168 1.00 82.69 88 LEU A N 1
ATOM 718 C CA . LEU A 1 88 ? -15.360 0.333 5.288 1.00 82.69 88 LEU A CA 1
ATOM 719 C C . LEU A 1 88 ? -15.491 0.830 3.848 1.00 82.69 88 LEU A C 1
ATOM 721 O O . LEU A 1 88 ? -14.494 1.231 3.255 1.00 82.69 88 LEU A O 1
ATOM 725 N N . GLY A 1 89 ? -16.715 0.893 3.324 1.00 85.38 89 GLY A N 1
ATOM 726 C CA . GLY A 1 89 ? -17.003 1.411 1.988 1.00 85.38 89 GLY A CA 1
ATOM 727 C C . GLY A 1 89 ? -16.600 2.876 1.830 1.00 85.38 89 GLY A C 1
ATOM 728 O O . GLY A 1 89 ? -15.961 3.229 0.842 1.00 85.38 89 GLY A O 1
ATOM 729 N N . TYR A 1 90 ? -16.878 3.724 2.827 1.00 85.38 90 TYR A N 1
ATOM 730 C CA . TYR A 1 90 ? -16.428 5.121 2.812 1.00 85.38 90 TYR A CA 1
ATOM 731 C C . TYR A 1 90 ? -14.897 5.236 2.792 1.00 85.38 90 TYR A C 1
ATOM 733 O O . TYR A 1 90 ? -14.334 6.037 2.042 1.00 85.38 90 TYR A O 1
ATOM 741 N N . ARG A 1 91 ? -14.205 4.411 3.588 1.00 84.81 91 ARG A N 1
ATOM 742 C CA . ARG A 1 91 ? -12.737 4.364 3.603 1.00 84.81 91 ARG A CA 1
ATOM 743 C C . ARG A 1 91 ? -12.177 3.894 2.261 1.00 84.81 91 ARG A C 1
ATOM 745 O O . ARG A 1 91 ? -11.192 4.466 1.803 1.00 84.81 91 ARG A O 1
ATOM 752 N N . PHE A 1 92 ? -12.821 2.910 1.639 1.00 84.06 92 PHE A N 1
ATOM 753 C CA . PHE A 1 92 ? -12.449 2.388 0.328 1.00 84.06 92 PHE A CA 1
ATOM 754 C C . PHE A 1 92 ? -12.581 3.480 -0.737 1.00 84.06 92 PHE A C 1
ATOM 756 O O . PHE A 1 92 ? -11.579 3.894 -1.303 1.00 84.06 92 PHE A O 1
ATOM 763 N N . ILE A 1 93 ? -13.769 4.074 -0.891 1.00 87.06 93 ILE A N 1
ATOM 764 C CA . ILE A 1 93 ? -14.044 5.133 -1.881 1.00 87.06 93 ILE A CA 1
ATOM 765 C C . ILE A 1 93 ? -13.106 6.338 -1.728 1.00 87.06 93 ILE A C 1
ATOM 767 O O . ILE A 1 93 ? -12.744 6.962 -2.722 1.00 87.06 93 ILE A O 1
ATOM 771 N N . ARG A 1 94 ? -12.681 6.670 -0.504 1.00 87.00 94 ARG A N 1
ATOM 772 C CA . ARG A 1 94 ? -11.723 7.759 -0.268 1.00 87.00 94 ARG A CA 1
ATOM 773 C C . ARG A 1 94 ? -10.285 7.393 -0.659 1.00 87.00 94 ARG A C 1
ATOM 775 O O . ARG A 1 94 ? -9.554 8.267 -1.118 1.00 87.00 94 ARG A O 1
ATOM 782 N N . LEU A 1 95 ? -9.861 6.147 -0.442 1.00 83.88 95 LEU A N 1
ATOM 783 C CA . LEU A 1 95 ? -8.479 5.696 -0.662 1.00 83.88 95 LEU A CA 1
ATOM 784 C C . LEU A 1 95 ? -8.230 5.256 -2.115 1.00 83.88 95 LEU A C 1
ATOM 786 O O . LEU A 1 95 ? -7.177 5.557 -2.679 1.00 83.88 95 LEU A O 1
ATOM 790 N N . THR A 1 96 ? -9.213 4.598 -2.735 1.00 86.12 96 THR A N 1
ATOM 791 C CA . THR A 1 96 ? -9.143 4.067 -4.102 1.00 86.12 96 THR A CA 1
ATOM 792 C C . THR A 1 96 ? -8.721 5.093 -5.162 1.00 86.12 96 THR A C 1
ATOM 794 O O . THR A 1 96 ? -7.856 4.741 -5.957 1.00 86.12 96 THR A O 1
ATOM 797 N N . PRO A 1 97 ? -9.226 6.346 -5.219 1.00 85.44 97 PRO A N 1
ATOM 798 C CA . PRO A 1 97 ? -8.823 7.285 -6.271 1.00 85.44 97 PRO A CA 1
ATOM 799 C C . PRO A 1 97 ? -7.341 7.668 -6.182 1.00 85.44 97 PRO A C 1
ATOM 801 O O . PRO A 1 97 ? -6.665 7.752 -7.204 1.00 85.44 97 PRO A O 1
ATOM 804 N N . ALA A 1 98 ? -6.813 7.837 -4.967 1.00 86.81 98 ALA A N 1
ATOM 805 C CA . ALA A 1 98 ? -5.391 8.100 -4.769 1.00 86.81 98 ALA A CA 1
ATOM 806 C C . ALA A 1 98 ? -4.539 6.879 -5.151 1.00 86.81 98 ALA A C 1
ATOM 808 O O . ALA A 1 98 ? -3.507 7.022 -5.801 1.00 86.81 98 ALA A O 1
ATOM 809 N N . TYR A 1 99 ? -4.992 5.674 -4.798 1.00 86.44 99 TYR A N 1
ATOM 810 C CA . TYR A 1 99 ? -4.294 4.437 -5.141 1.00 86.44 99 TYR A CA 1
ATOM 811 C C . TYR A 1 99 ? -4.299 4.159 -6.653 1.00 86.44 99 TYR A C 1
ATOM 813 O O . TYR A 1 99 ? -3.264 3.817 -7.217 1.00 86.44 99 TYR A O 1
ATOM 821 N N . LEU A 1 100 ? -5.426 4.394 -7.332 1.00 85.75 100 LEU A N 1
ATOM 822 C CA . LEU A 1 100 ? -5.537 4.297 -8.789 1.00 85.75 100 LEU A CA 1
ATOM 823 C C . LEU A 1 100 ? -4.602 5.272 -9.504 1.00 85.75 100 LEU A C 1
ATOM 825 O O . LEU A 1 100 ? -3.962 4.896 -10.481 1.00 85.75 100 LEU A O 1
ATOM 829 N N . PHE A 1 101 ? -4.486 6.506 -9.008 1.00 88.50 101 PHE A N 1
ATOM 830 C CA . PHE A 1 101 ? -3.546 7.477 -9.562 1.00 88.50 101 PHE A CA 1
ATOM 831 C C . PHE A 1 101 ? -2.096 6.985 -9.461 1.00 88.50 101 PHE A C 1
ATOM 833 O O . PHE A 1 101 ? -1.352 7.058 -10.438 1.00 88.50 101 PHE A O 1
ATOM 840 N N . VAL A 1 102 ? -1.703 6.438 -8.306 1.00 86.56 102 VAL A N 1
ATOM 841 C CA . VAL A 1 102 ? -0.361 5.866 -8.115 1.00 86.56 102 VAL A CA 1
ATOM 842 C C . VAL A 1 102 ? -0.139 4.660 -9.028 1.00 86.56 102 VAL A C 1
ATOM 844 O O . VAL A 1 102 ? 0.925 4.563 -9.632 1.00 86.56 102 VAL A O 1
ATOM 847 N N . LEU A 1 103 ? -1.138 3.787 -9.179 1.00 84.75 103 LEU A N 1
ATOM 848 C CA . LEU A 1 103 ? -1.075 2.624 -10.066 1.00 84.75 103 LEU A CA 1
ATOM 849 C C . LEU A 1 103 ? -0.850 3.039 -11.525 1.00 84.75 103 LEU A C 1
ATOM 851 O O . LEU A 1 103 ? 0.060 2.532 -12.176 1.00 84.75 103 LEU A O 1
ATOM 855 N N . LEU A 1 104 ? -1.624 4.010 -12.018 1.00 85.12 104 LEU A N 1
ATOM 856 C CA . LEU A 1 104 ? -1.471 4.545 -13.374 1.00 85.12 104 LEU A CA 1
ATOM 857 C C . LEU A 1 104 ? -0.111 5.219 -13.572 1.00 85.12 104 LEU A C 1
ATOM 859 O O . LEU A 1 104 ? 0.545 5.014 -14.592 1.00 85.12 104 LEU A O 1
ATOM 863 N N . MET A 1 105 ? 0.329 6.009 -12.593 1.00 85.50 105 MET A N 1
ATOM 864 C CA . MET A 1 105 ? 1.631 6.662 -12.649 1.00 85.50 105 MET A CA 1
ATOM 865 C C . MET A 1 105 ? 2.758 5.621 -12.687 1.00 85.50 105 MET A C 1
ATOM 867 O O . MET A 1 105 ? 3.670 5.745 -13.503 1.00 85.50 105 MET A O 1
ATOM 871 N N . ALA A 1 106 ? 2.693 4.577 -11.859 1.00 80.69 106 ALA A N 1
ATOM 872 C CA . ALA A 1 106 ? 3.682 3.502 -11.842 1.00 80.69 106 ALA A CA 1
ATOM 873 C C . ALA A 1 106 ? 3.754 2.770 -13.192 1.00 80.69 106 ALA A C 1
ATOM 875 O O . ALA A 1 106 ? 4.843 2.612 -13.735 1.00 80.69 106 ALA A O 1
ATOM 876 N N . GLU A 1 107 ? 2.610 2.413 -13.776 1.00 80.62 107 GLU A N 1
ATOM 877 C CA . GLU A 1 107 ? 2.510 1.810 -15.114 1.00 80.62 107 GLU A CA 1
ATOM 878 C C . GLU A 1 107 ? 3.193 2.649 -16.200 1.00 80.62 107 GLU A C 1
ATOM 880 O O . GLU A 1 107 ? 4.039 2.153 -16.951 1.00 80.62 107 GLU A O 1
ATOM 885 N N . ILE A 1 108 ? 2.882 3.947 -16.256 1.00 83.75 108 ILE A N 1
ATOM 886 C CA . ILE A 1 108 ? 3.466 4.864 -17.242 1.00 83.75 108 ILE A CA 1
ATOM 887 C C . ILE A 1 108 ? 4.982 4.972 -17.046 1.00 83.75 108 ILE A C 1
ATOM 889 O O . ILE A 1 108 ? 5.733 4.865 -18.017 1.00 83.75 108 ILE A O 1
ATOM 893 N N . ASN A 1 109 ? 5.442 5.136 -15.802 1.00 81.31 109 ASN A N 1
ATOM 894 C CA . ASN A 1 109 ? 6.869 5.243 -15.494 1.00 81.31 109 ASN A CA 1
ATOM 895 C C . ASN A 1 109 ? 7.624 3.957 -15.849 1.00 81.31 109 ASN A C 1
ATOM 897 O O . ASN A 1 109 ? 8.687 4.041 -16.456 1.00 81.31 109 ASN A O 1
ATOM 901 N N . MET A 1 110 ? 7.075 2.777 -15.548 1.00 76.81 110 MET A N 1
ATOM 902 C CA . MET A 1 110 ? 7.709 1.498 -15.893 1.00 76.81 110 MET A CA 1
ATOM 903 C C . MET A 1 110 ? 7.747 1.257 -17.407 1.00 76.81 110 MET A C 1
ATOM 905 O O . MET A 1 110 ? 8.726 0.713 -17.924 1.00 76.81 110 MET A O 1
ATOM 909 N N . ARG A 1 111 ? 6.709 1.673 -18.148 1.00 77.38 111 ARG A N 1
ATOM 910 C CA . ARG A 1 111 ? 6.717 1.625 -19.621 1.00 77.38 111 ARG A CA 1
ATOM 911 C C . ARG A 1 111 ? 7.752 2.579 -20.217 1.00 77.38 111 ARG A C 1
ATOM 913 O O . ARG A 1 111 ? 8.445 2.202 -21.158 1.00 77.38 111 ARG A O 1
ATOM 920 N N . TRP A 1 112 ? 7.876 3.778 -19.657 1.00 80.94 112 TRP A N 1
ATOM 921 C CA . TRP A 1 112 ? 8.837 4.787 -20.099 1.00 80.94 112 TRP A CA 1
ATOM 922 C C . TRP A 1 112 ? 10.287 4.398 -19.779 1.00 80.94 112 TRP A C 1
ATOM 924 O O . TRP A 1 112 ? 11.142 4.461 -20.661 1.00 80.94 112 TRP A O 1
ATOM 934 N N . LEU A 1 113 ? 10.550 3.918 -18.558 1.00 77.31 113 LEU A N 1
ATOM 935 C CA . LEU A 1 113 ? 11.874 3.478 -18.113 1.00 77.31 113 LEU A CA 1
ATOM 936 C C . LEU A 1 113 ? 12.425 2.364 -19.000 1.00 77.31 113 LEU A C 1
ATOM 938 O O . LEU A 1 113 ? 13.538 2.497 -19.481 1.00 77.31 113 LEU A O 1
ATOM 942 N N . ARG A 1 114 ? 11.656 1.319 -19.315 1.00 72.00 114 ARG A N 1
ATOM 943 C CA . ARG A 1 114 ? 12.134 0.226 -20.185 1.00 72.00 114 ARG A CA 1
ATOM 944 C C . ARG A 1 114 ? 12.517 0.681 -21.596 1.00 72.00 114 ARG A C 1
ATOM 946 O O . ARG A 1 114 ? 13.435 0.128 -22.183 1.00 72.00 114 ARG A O 1
ATOM 953 N N . ASN A 1 115 ? 11.829 1.682 -22.146 1.00 76.25 115 ASN A N 1
ATOM 954 C CA . ASN A 1 115 ? 12.142 2.186 -23.486 1.00 76.25 115 ASN A CA 1
ATOM 955 C C . ASN A 1 115 ? 13.452 2.994 -23.526 1.00 76.25 115 ASN A C 1
ATOM 957 O O . ASN A 1 115 ? 14.011 3.182 -24.602 1.00 76.25 115 ASN A O 1
ATOM 961 N N . ILE A 1 116 ? 13.919 3.499 -22.379 1.00 79.31 116 ILE A N 1
ATOM 962 C CA . ILE A 1 116 ? 15.069 4.414 -22.286 1.00 79.31 116 ILE A CA 1
ATOM 963 C C . ILE A 1 116 ? 16.249 3.777 -21.545 1.00 79.31 116 ILE A C 1
ATOM 965 O O . ILE A 1 116 ? 17.405 4.088 -21.824 1.00 79.31 116 ILE A O 1
ATOM 969 N N . SER A 1 117 ? 15.978 2.897 -20.587 1.00 75.81 117 SER A N 1
ATOM 970 C CA . SER A 1 117 ? 16.969 2.293 -19.709 1.00 75.81 117 SER A CA 1
ATOM 971 C C . SER A 1 117 ? 17.296 0.869 -20.142 1.00 75.81 117 SER A C 1
ATOM 973 O O . SER A 1 117 ? 16.401 0.083 -20.430 1.00 75.81 117 SER A O 1
ATOM 975 N N . VAL A 1 118 ? 18.584 0.528 -20.099 1.00 67.38 118 VAL A N 1
ATOM 976 C CA . VAL A 1 118 ? 19.118 -0.827 -20.348 1.00 67.38 118 VAL A CA 1
ATOM 977 C C . VAL A 1 118 ? 18.869 -1.765 -19.151 1.00 67.38 118 VAL A C 1
ATOM 979 O O . VAL A 1 118 ? 19.136 -2.959 -19.218 1.00 67.38 118 VAL A O 1
ATOM 982 N N . PHE A 1 119 ? 18.361 -1.234 -18.036 1.00 66.38 119 PHE A N 1
ATOM 983 C CA . PHE A 1 119 ? 18.059 -2.014 -16.844 1.00 66.38 119 PHE A CA 1
ATOM 984 C C . PHE A 1 119 ? 16.752 -2.781 -17.037 1.00 66.38 119 PHE A C 1
ATOM 986 O O . PHE A 1 119 ? 15.677 -2.186 -17.094 1.00 66.38 119 PHE A O 1
ATOM 993 N N . GLU A 1 120 ? 16.845 -4.107 -17.102 1.00 62.56 120 GLU A N 1
ATOM 994 C CA . GLU A 1 120 ? 15.680 -4.983 -17.064 1.00 62.56 120 GLU A CA 1
ATOM 995 C C . GLU A 1 120 ? 15.259 -5.176 -15.595 1.00 62.56 120 GLU A C 1
ATOM 997 O O . GLU A 1 120 ? 16.018 -5.754 -14.809 1.00 62.56 120 GLU A O 1
ATOM 1002 N N . PRO A 1 121 ? 14.102 -4.641 -15.162 1.00 62.84 121 PRO A N 1
ATOM 1003 C CA . PRO A 1 121 ? 13.635 -4.845 -13.798 1.00 62.84 121 PRO A CA 1
ATOM 1004 C C . PRO A 1 121 ? 13.353 -6.334 -13.552 1.00 62.84 121 PRO A C 1
ATOM 1006 O O . PRO A 1 121 ? 12.848 -7.038 -14.423 1.00 62.84 121 PRO A O 1
ATOM 1009 N N . LEU A 1 122 ? 13.648 -6.808 -12.335 1.00 56.50 122 LEU A N 1
ATOM 1010 C CA . LEU A 1 122 ? 13.460 -8.209 -11.924 1.00 56.50 122 LEU A CA 1
ATOM 1011 C C . LEU A 1 122 ? 12.005 -8.705 -12.073 1.00 56.50 122 LEU A C 1
ATOM 1013 O O . LEU A 1 122 ? 11.768 -9.908 -12.165 1.00 56.50 122 LEU A O 1
ATOM 1017 N N . SER A 1 123 ? 11.035 -7.790 -12.051 1.00 58.31 123 SER A N 1
ATOM 1018 C CA . SER A 1 123 ? 9.611 -8.047 -12.249 1.00 58.31 123 SER A CA 1
ATOM 1019 C C . SER A 1 123 ? 9.183 -7.596 -13.647 1.00 58.31 123 SER A C 1
ATOM 1021 O O . SER A 1 123 ? 9.326 -6.428 -14.010 1.00 58.31 123 SER A O 1
ATOM 1023 N N . GLN A 1 124 ? 8.587 -8.505 -14.429 1.00 62.88 124 GLN A N 1
ATOM 1024 C CA . GLN A 1 124 ? 7.896 -8.167 -15.682 1.00 62.88 124 GLN A CA 1
ATOM 1025 C C . GLN A 1 124 ? 6.545 -7.487 -15.394 1.00 62.88 124 GLN A C 1
ATOM 1027 O O . GLN A 1 124 ? 5.488 -7.922 -15.855 1.00 62.88 124 GLN A O 1
ATOM 1032 N N . ASP A 1 125 ? 6.582 -6.396 -14.623 1.00 63.25 125 ASP A N 1
ATOM 1033 C CA . ASP A 1 125 ? 5.401 -5.644 -14.189 1.00 63.25 125 ASP A CA 1
ATOM 1034 C C . ASP A 1 125 ? 4.570 -5.161 -15.384 1.00 63.25 125 ASP A C 1
ATOM 1036 O O . ASP A 1 125 ? 3.356 -5.076 -15.283 1.00 63.25 125 ASP A O 1
ATOM 1040 N N . GLN A 1 126 ? 5.181 -4.927 -16.550 1.00 60.66 126 GLN A N 1
ATOM 1041 C CA . GLN A 1 126 ? 4.455 -4.514 -17.755 1.00 60.66 126 GLN A CA 1
ATOM 1042 C C . GLN A 1 126 ? 3.423 -5.549 -18.224 1.00 60.66 126 GLN A C 1
ATOM 1044 O O . GLN A 1 126 ? 2.322 -5.169 -18.604 1.00 60.66 126 GLN A O 1
ATOM 1049 N N . TYR A 1 127 ? 3.778 -6.836 -18.253 1.00 68.88 127 TYR A N 1
ATOM 1050 C CA . TYR A 1 127 ? 2.870 -7.876 -18.743 1.00 68.88 127 TYR A CA 1
ATOM 1051 C C . TYR A 1 127 ? 1.856 -8.253 -17.664 1.00 68.88 127 TYR A C 1
ATOM 1053 O O . TYR A 1 127 ? 0.660 -8.380 -17.925 1.00 68.88 127 TYR A O 1
ATOM 1061 N N . ASN A 1 128 ? 2.329 -8.369 -16.424 1.00 73.12 128 ASN A N 1
ATOM 1062 C CA . ASN A 1 128 ? 1.476 -8.733 -15.307 1.00 73.12 128 ASN A CA 1
ATOM 1063 C C . ASN A 1 128 ? 0.461 -7.647 -14.962 1.00 73.12 128 ASN A C 1
ATOM 1065 O O . ASN A 1 128 ? -0.692 -7.971 -14.691 1.00 73.12 128 ASN A O 1
ATOM 1069 N N . CYS A 1 129 ? 0.849 -6.371 -14.963 1.00 73.50 129 CYS A N 1
ATOM 1070 C CA . CYS A 1 129 ? -0.071 -5.300 -14.610 1.00 73.50 129 CYS A CA 1
ATOM 1071 C C . CYS A 1 129 ? -1.150 -5.074 -15.682 1.00 73.50 129 CYS A C 1
ATOM 1073 O O . CYS A 1 129 ? -2.306 -4.891 -15.310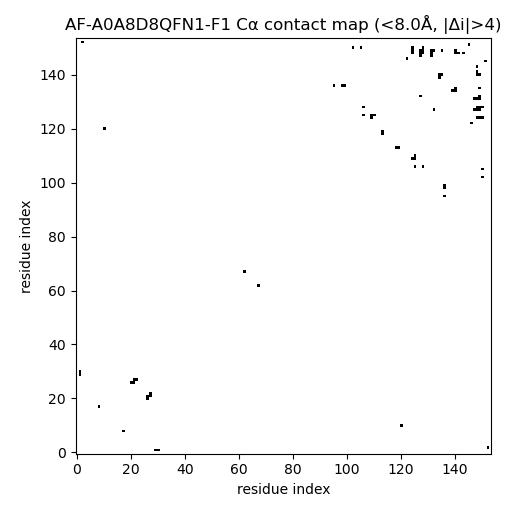 1.00 73.50 129 CYS A O 1
ATOM 1075 N N . ASP A 1 130 ? -0.854 -5.230 -16.978 1.00 75.19 130 ASP A N 1
ATOM 1076 C CA . ASP A 1 130 ? -1.869 -5.100 -18.045 1.00 75.19 130 ASP A CA 1
ATOM 1077 C C . ASP A 1 130 ? -3.001 -6.141 -17.889 1.00 75.19 130 ASP A C 1
ATOM 1079 O O . ASP A 1 130 ? -4.173 -5.857 -18.145 1.00 75.19 130 ASP A O 1
ATOM 1083 N N . VAL A 1 131 ? -2.673 -7.339 -17.385 1.00 78.75 131 VAL A N 1
ATOM 1084 C CA . VAL A 1 131 ? -3.625 -8.448 -17.177 1.00 78.75 131 VAL A CA 1
ATOM 1085 C C . VAL A 1 131 ? -4.258 -8.436 -15.776 1.00 78.75 131 VAL A C 1
ATOM 1087 O O . VAL A 1 131 ? -5.430 -8.796 -15.609 1.00 78.75 131 VAL A O 1
ATOM 1090 N N . TYR A 1 132 ? -3.508 -8.025 -14.751 1.00 79.94 132 TYR A N 1
ATOM 1091 C CA . TYR A 1 132 ? -3.884 -8.177 -13.341 1.00 79.94 132 TYR A CA 1
ATOM 1092 C C . TYR A 1 132 ? -4.089 -6.859 -12.579 1.00 79.94 132 TYR A C 1
ATOM 1094 O O . TYR A 1 132 ? -4.316 -6.907 -11.368 1.00 79.94 132 TYR A O 1
ATOM 1102 N N . TRP A 1 133 ? -4.098 -5.691 -13.238 1.00 80.50 133 TRP A N 1
ATOM 1103 C CA . TRP A 1 133 ? -4.327 -4.385 -12.585 1.00 80.50 133 TRP A CA 1
ATOM 1104 C C . TRP A 1 133 ? -5.577 -4.369 -11.691 1.00 80.50 133 TRP A C 1
ATOM 1106 O O . TRP A 1 133 ? -5.557 -3.816 -10.592 1.00 80.50 133 TRP A O 1
ATOM 1116 N N . TRP A 1 134 ? -6.654 -5.037 -12.115 1.00 81.19 134 TRP A N 1
ATOM 1117 C CA . TRP A 1 134 ? -7.919 -5.117 -11.380 1.00 81.19 134 TRP A CA 1
ATOM 1118 C C . TRP A 1 134 ? -7.772 -5.764 -9.993 1.00 81.19 134 TRP A C 1
ATOM 1120 O O . TRP A 1 134 ? -8.535 -5.444 -9.080 1.00 81.19 134 TRP A O 1
ATOM 1130 N N . ARG A 1 135 ? -6.769 -6.631 -9.799 1.00 83.19 135 ARG A N 1
ATOM 1131 C CA . ARG A 1 135 ? -6.482 -7.283 -8.509 1.00 83.19 135 ARG A CA 1
ATOM 1132 C C . ARG A 1 135 ? -5.936 -6.298 -7.482 1.00 83.19 135 ARG A C 1
ATOM 1134 O O . ARG A 1 135 ? -6.292 -6.387 -6.308 1.00 83.19 135 ARG A O 1
ATOM 1141 N N . ASN A 1 136 ? -5.144 -5.329 -7.934 1.00 80.06 136 ASN A N 1
ATOM 1142 C CA . ASN A 1 136 ? -4.682 -4.219 -7.106 1.00 80.06 136 ASN A CA 1
ATOM 1143 C C . ASN A 1 136 ? -5.827 -3.270 -6.755 1.00 80.06 136 ASN A C 1
ATOM 1145 O O . ASN A 1 136 ? -5.963 -2.880 -5.600 1.00 80.06 136 ASN A O 1
ATOM 1149 N N . VAL A 1 137 ? -6.711 -2.961 -7.710 1.00 81.56 137 VAL A N 1
ATOM 1150 C CA . VAL A 1 137 ? -7.886 -2.100 -7.462 1.00 81.56 137 VAL A CA 1
ATOM 1151 C C . VAL A 1 137 ? -8.828 -2.695 -6.416 1.00 81.56 137 VAL A C 1
ATOM 1153 O O . VAL A 1 137 ? -9.391 -1.972 -5.594 1.00 81.56 137 VAL A O 1
ATOM 1156 N N . LEU A 1 138 ? -8.976 -4.019 -6.421 1.00 79.44 138 LEU A N 1
ATOM 1157 C CA . LEU A 1 138 ? -9.782 -4.754 -5.449 1.00 79.44 138 LEU A CA 1
ATOM 1158 C C . LEU A 1 138 ? -9.027 -5.098 -4.151 1.00 79.44 138 LEU A C 1
ATOM 1160 O O . LEU A 1 138 ? -9.615 -5.732 -3.280 1.00 79.44 138 LEU A O 1
ATOM 1164 N N . TYR A 1 139 ? -7.763 -4.679 -3.994 1.00 77.62 139 TYR A N 1
ATOM 1165 C CA . TYR A 1 139 ? -6.899 -4.999 -2.844 1.00 77.62 139 TYR A CA 1
ATOM 1166 C C . TYR A 1 139 ? -6.767 -6.506 -2.545 1.00 77.62 139 TYR A C 1
ATOM 1168 O O . TYR A 1 139 ? -6.553 -6.912 -1.405 1.00 77.62 139 TYR A O 1
ATOM 1176 N N . ILE A 1 140 ? -6.866 -7.356 -3.570 1.00 82.88 140 ILE A N 1
ATOM 1177 C CA . ILE A 1 140 ? -6.742 -8.822 -3.451 1.00 82.88 140 ILE A CA 1
ATOM 1178 C C . ILE A 1 140 ? -5.367 -9.342 -3.894 1.00 82.88 140 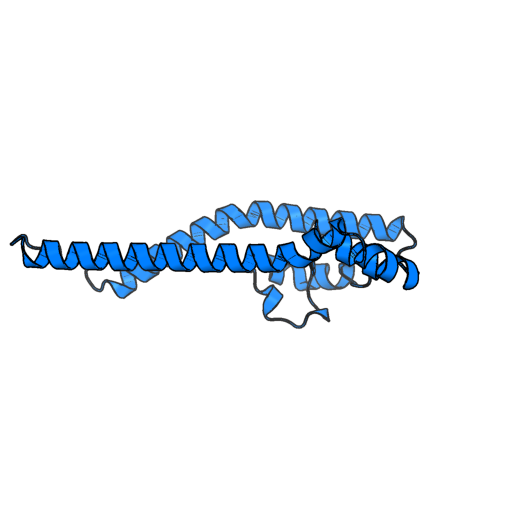ILE A C 1
ATOM 1180 O O . ILE A 1 140 ? -5.175 -10.551 -4.003 1.00 82.88 140 ILE A O 1
ATOM 1184 N N . ASN A 1 141 ? -4.407 -8.446 -4.147 1.00 77.19 141 ASN A N 1
ATOM 1185 C CA . ASN A 1 141 ? -3.079 -8.785 -4.667 1.00 77.19 141 ASN A CA 1
ATOM 1186 C C . ASN A 1 141 ? -2.362 -9.841 -3.803 1.00 77.19 141 ASN A C 1
ATOM 1188 O O . ASN A 1 141 ? -1.822 -10.805 -4.332 1.00 77.19 141 ASN A O 1
ATOM 1192 N N . SER A 1 142 ? -2.472 -9.740 -2.472 1.00 80.19 142 SER A N 1
ATOM 1193 C CA . SER A 1 142 ? -1.819 -10.649 -1.515 1.00 80.19 142 SER A CA 1
ATOM 1194 C C . SER A 1 142 ? -2.323 -12.101 -1.539 1.00 80.19 142 SER A C 1
ATOM 1196 O O . SER A 1 142 ? -1.682 -12.960 -0.936 1.00 80.19 142 SER A O 1
ATOM 1198 N N . LEU A 1 143 ? -3.461 -12.400 -2.176 1.00 82.62 143 LEU A N 1
ATOM 1199 C CA . LEU A 1 143 ? -3.996 -13.770 -2.251 1.00 82.62 143 LEU A CA 1
ATOM 1200 C C . LEU A 1 143 ? -3.348 -14.600 -3.368 1.00 82.62 143 LEU A C 1
ATOM 1202 O O . LEU A 1 143 ? -3.565 -15.809 -3.447 1.00 82.62 143 LEU A O 1
ATOM 1206 N N . PHE A 1 144 ? -2.576 -13.956 -4.241 1.00 81.81 144 PHE A N 1
ATOM 1207 C CA . PHE A 1 144 ? -1.975 -14.565 -5.418 1.00 81.81 144 PHE A CA 1
ATOM 1208 C C . PHE A 1 144 ? -0.461 -14.735 -5.254 1.00 81.81 144 PHE A C 1
ATOM 1210 O O . PHE A 1 144 ? 0.154 -14.070 -4.421 1.00 81.81 144 PHE A O 1
ATOM 1217 N N . PRO A 1 145 ? 0.167 -15.652 -6.011 1.00 77.19 145 PRO A N 1
ATOM 1218 C CA . PRO A 1 145 ? 1.606 -15.857 -5.927 1.00 77.19 145 PRO A CA 1
ATOM 1219 C C . PRO A 1 145 ? 2.373 -14.606 -6.381 1.00 77.19 145 PRO A C 1
ATOM 1221 O O . PRO A 1 145 ? 2.007 -13.963 -7.361 1.00 77.19 145 PRO A O 1
ATOM 1224 N N . MET A 1 146 ? 3.488 -14.316 -5.700 1.00 70.56 146 MET A N 1
ATOM 1225 C CA . MET A 1 146 ? 4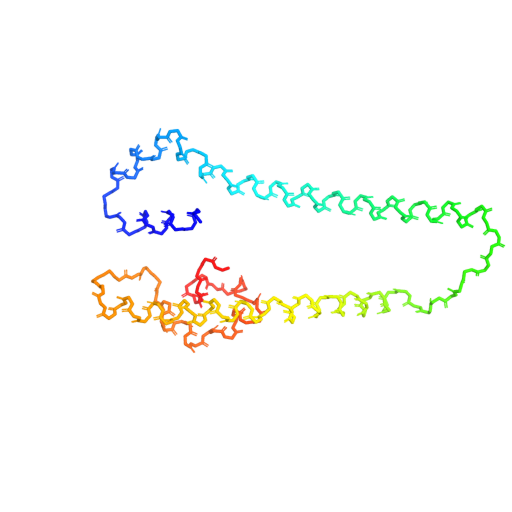.338 -13.126 -5.907 1.00 70.56 146 MET A CA 1
ATOM 1226 C C . MET A 1 146 ? 4.711 -12.868 -7.374 1.00 70.56 146 MET A C 1
ATOM 1228 O O . MET A 1 146 ? 4.822 -11.723 -7.792 1.00 70.56 146 MET A O 1
ATOM 1232 N N . LYS A 1 147 ? 4.879 -13.932 -8.167 1.00 69.62 147 LYS A N 1
ATOM 1233 C CA . LYS A 1 147 ? 5.248 -13.852 -9.586 1.00 69.62 147 LYS A CA 1
ATOM 1234 C C . LYS A 1 147 ? 4.199 -13.188 -10.481 1.00 69.62 147 LYS A C 1
ATOM 1236 O O . LYS A 1 147 ? 4.573 -12.756 -11.559 1.00 69.62 147 LYS A O 1
ATOM 1241 N N . ASP A 1 148 ? 2.935 -13.142 -10.052 1.00 73.69 148 ASP A N 1
ATOM 1242 C CA . ASP A 1 148 ? 1.798 -12.606 -10.814 1.00 73.69 148 ASP A CA 1
ATOM 1243 C C . ASP A 1 148 ? 1.327 -11.252 -10.244 1.00 73.69 148 ASP A C 1
ATOM 1245 O O . ASP A 1 148 ? 0.338 -10.681 -10.708 1.00 73.69 148 ASP A O 1
ATOM 1249 N N . MET A 1 149 ? 2.017 -10.736 -9.217 1.00 71.88 149 MET A N 1
ATOM 1250 C CA . MET A 1 149 ? 1.670 -9.471 -8.580 1.00 71.88 149 MET A CA 1
ATOM 1251 C C . MET A 1 149 ? 2.082 -8.301 -9.463 1.00 71.88 149 MET A C 1
ATOM 1253 O O . MET A 1 149 ? 3.201 -8.237 -9.965 1.00 71.88 149 MET A O 1
ATOM 1257 N N . CYS A 1 150 ? 1.163 -7.357 -9.614 1.00 74.75 150 CYS A N 1
ATOM 1258 C CA . CYS A 1 150 ? 1.453 -6.053 -10.180 1.00 74.75 150 CYS A CA 1
ATOM 1259 C C . CYS A 1 150 ? 1.890 -5.127 -9.039 1.00 74.75 150 CYS A C 1
ATOM 1261 O O . CYS A 1 150 ? 1.209 -5.095 -8.015 1.00 74.75 150 CYS A O 1
ATOM 1263 N N . MET A 1 151 ? 2.983 -4.372 -9.196 1.00 72.62 151 MET A N 1
ATOM 1264 C CA . MET A 1 151 ? 3.530 -3.500 -8.142 1.00 72.62 151 MET A CA 1
ATOM 1265 C C . MET A 1 151 ? 3.865 -4.259 -6.844 1.00 72.62 151 MET A C 1
ATOM 1267 O O . MET A 1 151 ? 3.194 -4.101 -5.830 1.00 72.62 151 MET A O 1
ATOM 1271 N N . LEU A 1 152 ? 4.956 -5.032 -6.837 1.00 69.19 152 LEU A N 1
ATOM 1272 C CA . LEU A 1 152 ? 5.412 -5.803 -5.661 1.00 69.19 152 LEU A CA 1
ATOM 1273 C C . LEU A 1 152 ? 5.626 -4.986 -4.364 1.00 69.19 152 LEU A C 1
ATOM 1275 O O . LEU A 1 152 ? 5.807 -5.557 -3.293 1.00 69.19 152 LEU A O 1
ATOM 1279 N N . TRP A 1 153 ? 5.675 -3.658 -4.461 1.00 67.38 153 TRP A N 1
ATOM 1280 C CA . TRP A 1 153 ? 5.819 -2.733 -3.335 1.00 67.38 153 TRP A CA 1
ATOM 1281 C C . TRP A 1 153 ? 4.491 -2.244 -2.739 1.00 67.38 153 TRP A C 1
ATOM 1283 O O . TRP A 1 153 ? 4.521 -1.369 -1.870 1.00 67.38 153 TRP A O 1
ATOM 1293 N N . SER A 1 154 ? 3.347 -2.709 -3.258 1.00 60.22 154 SER A N 1
ATOM 1294 C CA . SER A 1 154 ? 2.007 -2.308 -2.804 1.00 60.22 154 SER A CA 1
ATOM 1295 C C . SER A 1 154 ? 1.427 -3.256 -1.769 1.00 60.22 154 SER A C 1
ATOM 1297 O O . SER A 1 154 ? 1.537 -4.478 -2.011 1.00 60.22 154 SER A O 1
#

Sequence (154 aa):
MVHTYLQVFTIAENKMLRTLTERNFMFQTVSQATFSVDTFFFISGLLVTYLYFKTMKKQVVEEASMTKPKQREPSGLQVGVFKFLKLLGYRFIRLTPAYLFVLLMAEINMRWLRNISVFEPLSQDQYNCDVYWWRNVLYINSLFPMKDMCMLWS

Radius of gyration: 23.73 Å; Cα contacts (8 Å, |Δi|>4): 46; chains: 1; bounding box: 66×24×62 Å

pLDDT: mean 75.25, std 11.75, range [41.12, 96.25]

Mean predicted aligned error: 12.47 Å

Solvent-accessible surface area (backbone atoms only — not comparable to full-atom values): 9149 Å² total; per-residue (Å²): 109,66,66,60,52,54,52,51,58,73,68,49,84,57,66,66,59,50,60,60,48,60,69,37,73,74,43,50,55,58,66,51,44,62,60,51,52,53,49,50,52,52,53,52,52,52,50,54,52,49,52,50,53,53,50,54,54,51,51,55,54,52,56,76,73,42,100,62,89,73,81,80,69,76,63,64,64,64,58,47,50,52,54,49,50,52,54,49,49,53,52,45,68,66,46,47,60,61,51,51,51,51,51,54,50,50,53,51,49,56,58,52,44,55,78,76,42,92,67,78,66,95,61,68,40,73,66,31,27,78,77,38,46,67,37,57,77,69,70,50,46,87,82,50,65,77,92,60,40,47,58,87,89,112

InterPro domains:
  IPR052728 Oxygen and lipid transport regulator [PTHR11161] (1-154)